Protein AF-A0A158I073-F1 (afdb_monomer)

Structure (mmCIF, N/CA/C/O backbone):
data_AF-A0A158I073-F1
#
_entry.id   AF-A0A158I073-F1
#
loop_
_atom_site.group_PDB
_atom_site.id
_atom_site.type_symbol
_atom_site.label_atom_id
_atom_site.label_alt_id
_atom_site.label_comp_id
_atom_site.label_asym_id
_atom_site.label_entity_id
_atom_site.label_seq_id
_atom_site.pdbx_PDB_ins_code
_atom_site.Cartn_x
_atom_site.Cartn_y
_atom_site.Cartn_z
_atom_site.occupancy
_atom_site.B_iso_or_equiv
_atom_site.auth_seq_id
_atom_site.auth_comp_id
_atom_site.auth_asym_id
_atom_site.auth_atom_id
_atom_site.pdbx_PDB_model_num
ATOM 1 N N . MET A 1 1 ? -0.981 -15.227 1.622 1.00 54.69 1 MET A N 1
ATOM 2 C CA . MET A 1 1 ? -1.781 -13.986 1.731 1.00 54.69 1 MET A CA 1
ATOM 3 C C . MET A 1 1 ? -3.095 -14.335 2.401 1.00 54.69 1 MET A C 1
ATOM 5 O O . MET A 1 1 ? -3.608 -15.409 2.122 1.00 54.69 1 MET A O 1
ATOM 9 N N . LEU A 1 2 ? -3.593 -13.500 3.317 1.00 58.12 2 LEU A N 1
ATOM 10 C CA . LEU A 1 2 ? -4.865 -13.758 3.997 1.00 58.12 2 LEU A CA 1
ATOM 11 C C . LEU A 1 2 ? -6.018 -13.364 3.061 1.00 58.12 2 LEU A C 1
ATOM 13 O O . LEU A 1 2 ? -6.097 -12.200 2.667 1.00 58.12 2 LEU A O 1
ATOM 17 N N . GLN A 1 3 ? -6.873 -14.320 2.695 1.00 56.41 3 GLN A N 1
ATOM 18 C CA . GLN A 1 3 ? -8.029 -14.080 1.825 1.00 56.41 3 GLN A CA 1
ATOM 19 C C . GLN A 1 3 ? -8.979 -13.068 2.490 1.00 56.41 3 GLN A C 1
ATOM 21 O O . GLN A 1 3 ? -9.320 -13.218 3.663 1.00 56.41 3 GLN A O 1
ATOM 26 N N . GLY A 1 4 ? -9.333 -11.989 1.782 1.00 64.56 4 GLY A N 1
ATOM 27 C CA . GLY A 1 4 ? -10.122 -10.880 2.336 1.00 64.56 4 GLY A CA 1
ATOM 28 C C . GLY A 1 4 ? -9.337 -9.882 3.201 1.00 64.56 4 GLY A C 1
ATOM 29 O O . GLY A 1 4 ? -9.928 -8.958 3.771 1.00 64.56 4 GLY A O 1
ATOM 30 N N . GLY A 1 5 ? -8.012 -10.031 3.296 1.00 71.00 5 GLY A N 1
ATOM 31 C CA . GLY A 1 5 ? -7.130 -9.083 3.970 1.00 71.00 5 GLY A CA 1
ATOM 32 C C . GLY A 1 5 ? -6.962 -7.760 3.205 1.00 71.00 5 GLY A C 1
ATOM 33 O O . GLY A 1 5 ? -7.282 -7.668 2.021 1.00 71.00 5 GLY A O 1
ATOM 34 N N . PRO A 1 6 ? -6.419 -6.716 3.851 1.00 76.00 6 PRO A N 1
ATOM 35 C CA . PRO A 1 6 ? -6.227 -5.404 3.229 1.00 76.00 6 PRO A CA 1
ATOM 36 C C . PRO A 1 6 ? -5.330 -5.438 1.978 1.00 76.00 6 PRO A C 1
ATOM 38 O O . PRO A 1 6 ? -5.609 -4.738 1.011 1.00 76.00 6 PRO A O 1
ATOM 41 N N . ALA A 1 7 ? -4.306 -6.299 1.960 1.00 75.62 7 ALA A N 1
ATOM 42 C CA . ALA A 1 7 ? -3.430 -6.491 0.801 1.00 75.62 7 ALA A CA 1
ATOM 43 C C . ALA A 1 7 ? -4.128 -7.213 -0.369 1.00 75.62 7 ALA A C 1
ATOM 45 O O . ALA A 1 7 ? -3.931 -6.847 -1.524 1.00 75.62 7 ALA A O 1
ATOM 46 N N . ASP A 1 8 ? -4.978 -8.198 -0.065 1.00 78.88 8 ASP A N 1
ATOM 47 C CA . ASP A 1 8 ? -5.775 -8.942 -1.050 1.00 78.88 8 ASP A CA 1
ATOM 48 C C . ASP A 1 8 ? -6.823 -8.025 -1.705 1.00 78.88 8 ASP A C 1
ATOM 50 O O . ASP A 1 8 ? -6.910 -7.939 -2.928 1.00 78.88 8 ASP A O 1
ATOM 54 N N . LYS A 1 9 ? -7.517 -7.216 -0.891 1.00 79.25 9 LYS A N 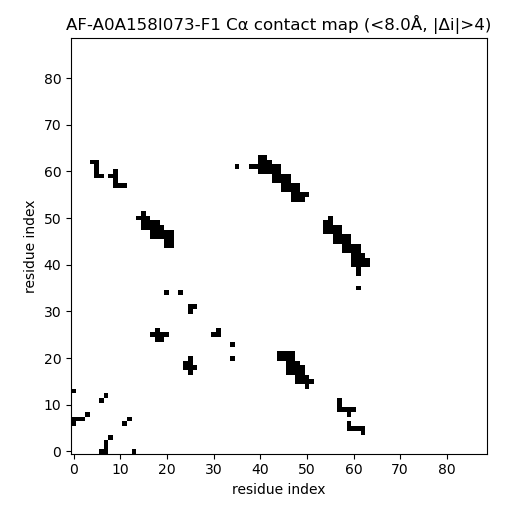1
ATOM 55 C CA . LYS A 1 9 ? -8.455 -6.180 -1.359 1.00 79.25 9 LYS A CA 1
ATOM 56 C C . LYS A 1 9 ? -7.793 -5.102 -2.215 1.00 79.25 9 LYS A C 1
ATOM 58 O O . LYS A 1 9 ? -8.441 -4.547 -3.095 1.00 79.25 9 LYS A O 1
ATOM 63 N N . ALA A 1 10 ? -6.520 -4.811 -1.964 1.00 81.06 10 ALA A N 1
ATOM 64 C CA . ALA A 1 10 ? -5.742 -3.863 -2.752 1.00 81.06 10 ALA A CA 1
ATOM 65 C C . ALA A 1 10 ? -5.123 -4.477 -4.021 1.00 81.06 10 ALA A C 1
ATOM 67 O O . ALA A 1 10 ? -4.438 -3.785 -4.771 1.00 81.06 10 ALA A O 1
ATOM 68 N N . GLY A 1 11 ? -5.336 -5.773 -4.274 1.00 82.38 11 GLY A N 1
ATOM 69 C CA . GLY A 1 11 ? -4.814 -6.453 -5.456 1.00 82.38 11 GLY A CA 1
ATOM 70 C C . GLY A 1 11 ? -3.306 -6.709 -5.420 1.00 82.38 11 GLY A C 1
ATOM 71 O O . GLY A 1 11 ? -2.706 -6.929 -6.481 1.00 82.38 11 GLY A O 1
ATOM 72 N N . ILE A 1 12 ? -2.693 -6.695 -4.231 1.00 85.62 12 ILE A N 1
ATOM 73 C CA . ILE A 1 12 ? -1.297 -7.096 -4.024 1.00 85.62 12 ILE A CA 1
ATOM 74 C C . ILE A 1 12 ? -1.212 -8.613 -4.182 1.00 85.62 12 ILE A C 1
ATOM 76 O O . ILE A 1 12 ? -2.042 -9.357 -3.660 1.00 85.62 12 ILE A O 1
ATOM 80 N N . LYS A 1 13 ? -0.208 -9.077 -4.922 1.00 85.12 13 LYS A N 1
ATOM 81 C CA . LYS A 1 13 ? -0.003 -10.483 -5.266 1.00 85.12 13 LYS A CA 1
ATOM 82 C C . LYS A 1 13 ? 1.373 -10.965 -4.809 1.00 85.12 13 LYS A C 1
ATOM 84 O O . LYS A 1 13 ? 2.292 -10.162 -4.649 1.00 85.12 13 LYS A O 1
ATOM 89 N N . PRO A 1 14 ? 1.538 -12.278 -4.571 1.00 83.44 14 PRO A N 1
ATOM 90 C CA . PRO A 1 14 ? 2.855 -12.838 -4.309 1.00 83.44 14 PRO A CA 1
ATOM 91 C C . PRO A 1 14 ? 3.793 -12.521 -5.481 1.00 83.44 14 PRO A C 1
ATOM 93 O O . PRO A 1 14 ? 3.406 -12.688 -6.638 1.00 83.44 14 PRO A O 1
ATOM 96 N N . GLY A 1 15 ? 5.007 -12.064 -5.173 1.00 85.44 15 GLY A N 1
ATOM 97 C CA . GLY A 1 15 ? 5.985 -11.619 -6.172 1.00 85.44 15 GLY A CA 1
ATOM 98 C C . GLY A 1 15 ? 5.975 -10.115 -6.461 1.00 85.44 15 GLY A C 1
ATOM 99 O O . GLY A 1 15 ? 6.775 -9.667 -7.278 1.00 85.44 15 GLY A O 1
ATOM 100 N N . ASP A 1 16 ? 5.114 -9.337 -5.800 1.00 89.81 16 ASP A N 1
ATOM 101 C CA . ASP A 1 16 ? 5.208 -7.876 -5.814 1.00 89.81 16 ASP A CA 1
ATOM 102 C C . ASP A 1 16 ? 6.335 -7.390 -4.905 1.00 89.81 16 ASP A C 1
ATOM 104 O O . ASP A 1 16 ? 6.462 -7.838 -3.763 1.00 89.81 16 ASP A O 1
ATOM 108 N N . ILE A 1 17 ? 7.112 -6.429 -5.399 1.00 89.31 17 ILE A N 1
ATOM 109 C CA . ILE A 1 17 ? 8.168 -5.766 -4.635 1.00 89.31 17 ILE A CA 1
ATOM 110 C C . ILE A 1 17 ? 7.645 -4.395 -4.220 1.00 89.31 17 ILE A C 1
ATOM 112 O O . ILE A 1 17 ? 7.438 -3.539 -5.074 1.00 89.31 17 ILE A O 1
ATOM 116 N N . LEU A 1 18 ? 7.400 -4.182 -2.926 1.00 89.31 18 LEU A N 1
ATOM 117 C CA . LEU A 1 18 ? 7.004 -2.867 -2.419 1.00 89.31 18 LEU A CA 1
ATOM 118 C C . LEU A 1 18 ? 8.225 -1.945 -2.393 1.00 89.31 18 LEU A C 1
ATOM 120 O O . LEU A 1 18 ? 9.250 -2.314 -1.830 1.00 89.31 18 LEU A O 1
ATOM 124 N N . MET A 1 19 ? 8.092 -0.755 -2.974 1.00 91.69 19 MET A N 1
ATOM 125 C CA . MET A 1 19 ? 9.158 0.250 -3.045 1.00 91.69 19 MET A CA 1
ATOM 126 C C . MET A 1 19 ? 8.868 1.425 -2.108 1.00 91.69 19 MET A C 1
ATOM 128 O O . MET A 1 19 ? 9.746 1.853 -1.360 1.00 91.69 19 MET A O 1
ATOM 132 N N . ASN A 1 20 ? 7.622 1.912 -2.081 1.00 92.50 20 ASN A N 1
ATOM 133 C CA . ASN A 1 20 ? 7.234 3.057 -1.252 1.00 92.50 20 ASN A CA 1
ATOM 134 C C . ASN A 1 20 ? 5.823 2.898 -0.684 1.00 92.50 20 ASN A C 1
ATOM 136 O O . ASN A 1 20 ? 4.951 2.277 -1.298 1.00 92.50 20 ASN A O 1
ATOM 140 N N . ILE A 1 21 ? 5.590 3.500 0.480 1.00 90.88 21 ILE A N 1
ATOM 141 C CA . ILE A 1 21 ? 4.263 3.655 1.082 1.00 90.88 21 ILE A CA 1
ATOM 142 C C . ILE A 1 21 ? 4.075 5.125 1.430 1.00 90.88 21 ILE A C 1
ATOM 144 O O . ILE A 1 21 ? 4.787 5.654 2.276 1.00 90.88 21 ILE A O 1
ATOM 148 N N . ASN A 1 22 ? 3.092 5.768 0.804 1.00 87.62 22 ASN A N 1
ATOM 149 C CA . ASN A 1 22 ? 2.953 7.220 0.765 1.00 87.62 22 ASN A CA 1
ATOM 150 C C . ASN A 1 22 ? 4.293 7.851 0.347 1.00 87.62 22 ASN A C 1
ATOM 152 O O . ASN A 1 22 ? 4.800 7.530 -0.726 1.00 87.62 22 ASN A O 1
ATOM 156 N N . ASP A 1 23 ? 4.878 8.676 1.212 1.00 86.44 23 ASP A N 1
ATOM 157 C CA . ASP A 1 23 ? 6.159 9.351 1.002 1.00 86.44 23 ASP A CA 1
ATOM 158 C C . ASP A 1 23 ? 7.345 8.617 1.666 1.00 86.44 23 ASP A C 1
ATOM 160 O O . ASP A 1 23 ? 8.493 9.047 1.553 1.00 86.44 23 ASP A O 1
ATOM 164 N N . ASP A 1 24 ? 7.100 7.489 2.348 1.00 89.00 24 ASP A N 1
ATOM 165 C CA . ASP A 1 24 ? 8.134 6.684 3.002 1.00 89.00 24 ASP A CA 1
ATOM 166 C C . ASP A 1 24 ? 8.710 5.630 2.045 1.00 89.00 24 ASP A C 1
ATOM 168 O O . ASP A 1 24 ? 8.006 4.740 1.554 1.00 89.00 24 ASP A O 1
ATOM 172 N N . ALA A 1 25 ? 10.027 5.683 1.827 1.00 90.62 25 ALA A N 1
ATOM 173 C CA . ALA A 1 25 ? 10.758 4.637 1.118 1.00 90.62 25 ALA A CA 1
ATOM 174 C C . ALA A 1 25 ? 10.852 3.363 1.969 1.00 90.62 25 ALA A C 1
ATOM 176 O O . ALA A 1 25 ? 11.255 3.390 3.137 1.00 90.62 25 ALA A O 1
ATOM 177 N N . ILE A 1 26 ? 10.492 2.234 1.365 1.00 91.44 26 ILE A N 1
ATOM 178 C CA . ILE A 1 26 ? 10.526 0.922 1.998 1.00 91.44 26 ILE A CA 1
ATOM 179 C C . ILE A 1 26 ? 11.736 0.165 1.464 1.00 91.44 26 ILE A C 1
ATOM 181 O O . ILE A 1 26 ? 11.699 -0.420 0.388 1.00 91.44 26 ILE A O 1
ATOM 185 N N . THR A 1 27 ? 12.819 0.179 2.236 1.00 89.31 27 THR A N 1
ATOM 186 C CA . THR A 1 27 ? 14.046 -0.559 1.903 1.00 89.31 27 THR A CA 1
ATOM 187 C C . THR A 1 27 ? 14.002 -2.002 2.396 1.00 89.31 27 THR A C 1
ATOM 189 O O . THR A 1 27 ? 14.584 -2.884 1.778 1.00 89.31 27 THR A O 1
ATOM 192 N N . ASP A 1 28 ? 13.281 -2.248 3.496 1.00 89.44 28 ASP A N 1
ATOM 193 C CA . ASP A 1 28 ? 13.288 -3.522 4.209 1.00 89.44 28 ASP A CA 1
ATOM 194 C C . ASP A 1 28 ? 11.936 -3.826 4.861 1.00 89.44 28 ASP A C 1
ATOM 196 O O . ASP A 1 28 ? 11.1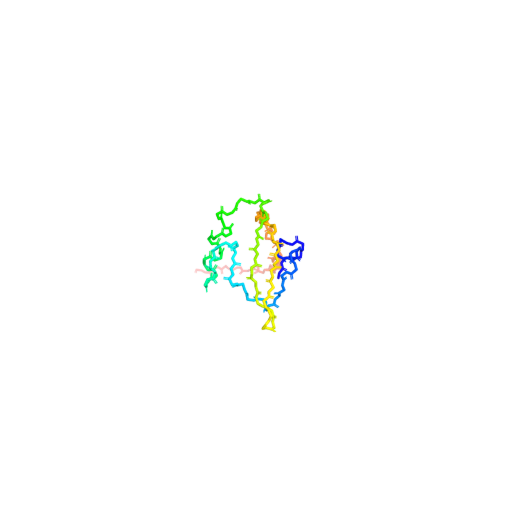63 -2.931 5.228 1.00 89.44 28 ASP A O 1
ATOM 200 N N . THR A 1 29 ? 11.697 -5.113 5.121 1.00 85.44 29 THR A N 1
ATOM 201 C CA . THR A 1 29 ? 10.493 -5.612 5.802 1.00 85.44 29 THR A CA 1
ATOM 202 C C . THR A 1 29 ? 10.286 -4.969 7.178 1.00 85.44 29 THR A C 1
ATOM 204 O O . THR A 1 29 ? 9.155 -4.692 7.572 1.00 85.44 29 THR A O 1
ATOM 207 N N . THR A 1 30 ? 11.357 -4.671 7.916 1.00 89.00 30 THR A N 1
ATOM 208 C CA . THR A 1 30 ? 11.258 -4.016 9.231 1.00 89.00 30 THR A CA 1
ATOM 209 C C . THR A 1 30 ? 10.718 -2.590 9.116 1.00 89.00 30 THR A C 1
ATOM 211 O O . THR A 1 30 ? 9.864 -2.185 9.906 1.00 89.00 30 THR A O 1
ATOM 214 N N . ARG A 1 31 ? 11.171 -1.822 8.113 1.00 89.50 31 ARG A N 1
ATOM 215 C CA . ARG A 1 31 ? 10.680 -0.457 7.872 1.00 89.50 31 ARG A CA 1
ATOM 216 C C . ARG A 1 31 ? 9.213 -0.482 7.463 1.00 89.50 31 ARG A C 1
ATOM 218 O O . ARG A 1 31 ? 8.428 0.273 8.028 1.00 89.50 31 ARG A O 1
ATOM 225 N N . LEU 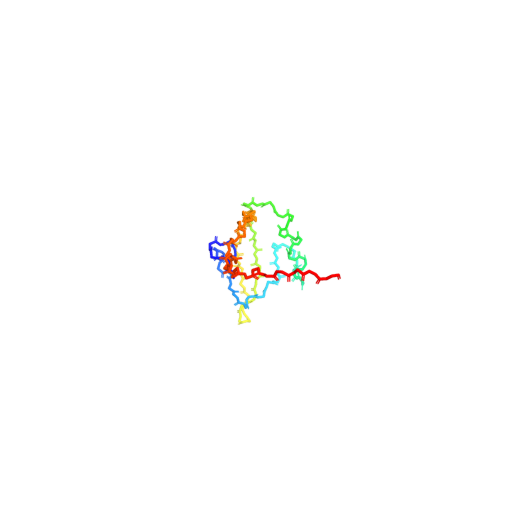A 1 32 ? 8.846 -1.403 6.572 1.00 86.38 32 LEU A N 1
ATOM 226 C CA . LEU A 1 32 ? 7.460 -1.655 6.180 1.00 86.38 32 LEU A CA 1
ATOM 227 C C . LEU A 1 32 ? 6.554 -1.858 7.399 1.00 86.38 32 LEU A C 1
ATOM 229 O O . LEU A 1 32 ? 5.550 -1.164 7.552 1.00 86.38 32 LEU A O 1
ATOM 233 N N . LEU A 1 33 ? 6.921 -2.786 8.286 1.00 85.81 33 LEU A N 1
ATOM 234 C CA . LEU A 1 33 ? 6.133 -3.092 9.478 1.00 85.81 33 LEU A CA 1
ATOM 235 C C . LEU A 1 33 ? 6.001 -1.880 10.408 1.00 85.81 33 LEU A C 1
ATOM 237 O O . LEU A 1 33 ? 4.914 -1.645 10.932 1.00 85.81 33 LEU A O 1
ATOM 241 N N . ASN A 1 34 ? 7.068 -1.095 10.575 1.00 89.31 34 ASN A N 1
ATOM 242 C CA . ASN A 1 34 ? 7.046 0.124 11.384 1.00 89.31 34 ASN A CA 1
ATOM 243 C C . ASN A 1 34 ? 6.129 1.202 10.797 1.00 89.31 34 ASN A C 1
ATOM 245 O O . ASN A 1 34 ? 5.313 1.758 11.528 1.00 89.31 34 ASN A O 1
ATOM 249 N N . VAL A 1 35 ? 6.226 1.475 9.493 1.00 88.31 35 VAL A N 1
ATOM 250 C CA . VAL A 1 35 ? 5.373 2.463 8.811 1.00 88.31 35 VAL A CA 1
ATOM 251 C C . VAL A 1 35 ? 3.906 2.051 8.926 1.00 88.31 35 VAL A C 1
ATOM 253 O O . VAL A 1 35 ? 3.071 2.829 9.381 1.00 88.31 35 VAL A O 1
ATOM 256 N N . VAL A 1 36 ? 3.592 0.789 8.619 1.00 85.19 36 VAL A N 1
ATOM 257 C CA . VAL A 1 36 ? 2.228 0.250 8.735 1.00 85.19 36 VAL A CA 1
ATOM 258 C C . VAL A 1 36 ? 1.709 0.311 10.175 1.00 85.19 36 VAL A C 1
ATOM 260 O O . VAL A 1 36 ? 0.538 0.618 10.377 1.00 85.19 36 VAL A O 1
ATOM 263 N N . ALA A 1 37 ? 2.557 0.060 11.177 1.00 85.00 37 ALA A N 1
ATOM 264 C CA . ALA A 1 37 ? 2.172 0.131 12.587 1.00 85.00 37 ALA A CA 1
ATOM 265 C C . ALA A 1 37 ? 1.877 1.561 13.074 1.00 85.00 37 ALA A C 1
ATOM 267 O O . ALA A 1 37 ? 1.097 1.732 14.009 1.00 85.00 37 ALA A O 1
ATOM 268 N N . GLN A 1 38 ? 2.479 2.578 12.453 1.00 87.38 38 GLN A N 1
ATOM 269 C CA . GLN A 1 38 ? 2.223 3.988 12.767 1.00 87.38 38 GLN A CA 1
ATOM 270 C C . GLN A 1 38 ? 0.949 4.523 12.097 1.00 87.38 38 GLN A C 1
ATOM 272 O O . GLN A 1 38 ? 0.364 5.504 12.560 1.00 87.38 38 GLN A O 1
ATOM 277 N N . ILE A 1 39 ? 0.486 3.877 11.025 1.00 85.88 39 ILE A N 1
ATOM 278 C C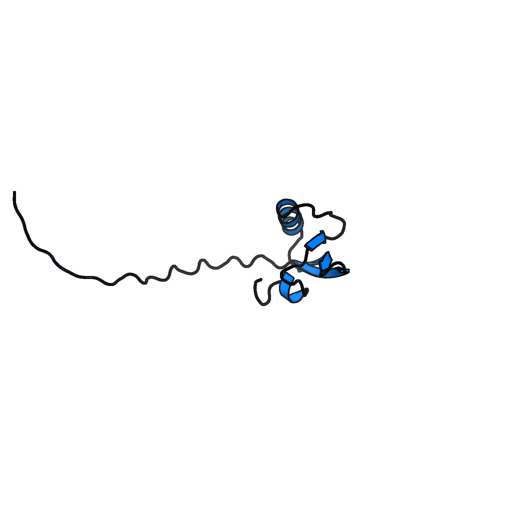A . ILE A 1 39 ? -0.726 4.272 10.310 1.00 85.88 39 ILE A CA 1
ATOM 279 C C . ILE A 1 39 ? -1.966 3.813 11.083 1.00 85.88 39 ILE A C 1
ATOM 281 O O . ILE A 1 39 ? -2.119 2.646 11.450 1.00 85.88 39 ILE A O 1
ATOM 285 N N . LYS A 1 40 ? -2.912 4.736 11.288 1.00 85.12 40 LYS A N 1
ATOM 286 C CA . LYS A 1 40 ? -4.194 4.407 11.918 1.00 85.12 40 LYS A CA 1
ATOM 287 C C . LYS A 1 40 ? -4.972 3.406 11.055 1.00 85.12 40 LYS A C 1
ATOM 289 O O . LYS A 1 40 ? -5.146 3.646 9.857 1.00 85.12 40 LYS A O 1
ATOM 294 N N . PRO A 1 41 ? -5.515 2.330 11.641 1.00 85.06 41 PRO A N 1
ATOM 295 C CA . PRO A 1 41 ? -6.347 1.401 10.895 1.00 85.06 41 PRO A CA 1
ATOM 296 C C . PRO A 1 41 ? -7.608 2.101 10.369 1.00 85.06 41 PRO A C 1
ATOM 298 O O . PRO A 1 41 ? -8.202 2.925 11.060 1.00 85.06 41 PRO A O 1
ATOM 301 N N . GLY A 1 42 ? -8.021 1.750 9.155 1.00 83.25 42 GLY A N 1
ATOM 302 C CA . GLY A 1 42 ? -9.063 2.432 8.387 1.00 83.25 42 GLY A CA 1
ATOM 303 C C . GLY A 1 42 ? -8.523 3.515 7.449 1.00 83.25 42 GLY A C 1
ATOM 304 O O . GLY A 1 42 ?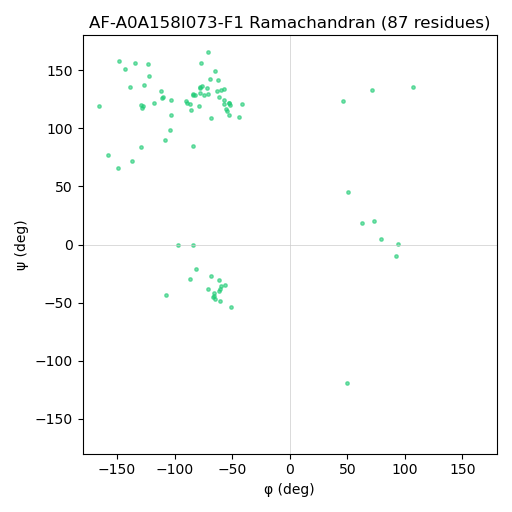 -9.265 3.996 6.599 1.00 83.25 42 GLY A O 1
ATOM 305 N N . THR A 1 43 ? -7.241 3.873 7.554 1.00 87.56 43 THR A N 1
ATOM 306 C CA . THR A 1 43 ? -6.597 4.833 6.647 1.00 87.56 43 THR A CA 1
ATOM 307 C C . THR A 1 43 ? -6.261 4.173 5.311 1.00 87.56 43 THR A C 1
ATOM 309 O O . THR A 1 43 ? -5.703 3.074 5.282 1.00 87.56 43 THR A O 1
ATOM 312 N N . SER A 1 44 ? -6.569 4.854 4.206 1.00 88.50 44 SER A N 1
ATOM 313 C CA . SER A 1 44 ? -6.081 4.488 2.873 1.00 88.50 44 SER A CA 1
ATOM 314 C C . SER A 1 44 ? -4.689 5.071 2.657 1.00 88.50 44 SER A C 1
ATOM 316 O O . SER A 1 44 ? -4.499 6.272 2.828 1.00 88.50 44 SER A O 1
ATOM 318 N N . VAL A 1 45 ? -3.741 4.237 2.241 1.00 89.94 45 VAL A N 1
ATOM 319 C CA . VAL A 1 45 ? -2.373 4.641 1.897 1.00 89.94 45 VAL A CA 1
ATOM 320 C C . VAL A 1 45 ? -2.050 4.254 0.464 1.00 89.94 45 VAL A C 1
ATOM 322 O O . VAL A 1 45 ? -2.528 3.226 -0.021 1.00 89.94 45 VAL A O 1
ATOM 325 N N . LYS A 1 46 ? -1.259 5.078 -0.222 1.00 91.62 46 LYS A N 1
ATOM 326 C CA . LYS A 1 46 ? -0.769 4.752 -1.562 1.00 91.62 46 LYS A CA 1
ATOM 327 C C . LYS A 1 46 ? 0.469 3.875 -1.420 1.00 91.62 46 LYS A C 1
ATOM 329 O O . LYS A 1 46 ? 1.379 4.211 -0.675 1.00 91.62 46 LYS A O 1
ATOM 334 N N . VAL A 1 47 ? 0.508 2.753 -2.118 1.00 91.81 47 VAL A N 1
ATOM 335 C CA . VAL A 1 47 ? 1.651 1.842 -2.135 1.00 91.81 47 VAL A CA 1
ATOM 336 C C . VAL A 1 47 ? 2.180 1.773 -3.552 1.00 91.81 47 VAL A C 1
ATOM 338 O O . VAL A 1 47 ? 1.454 1.393 -4.469 1.00 91.81 47 VAL A O 1
ATOM 341 N N . HIS A 1 48 ? 3.447 2.128 -3.710 1.00 92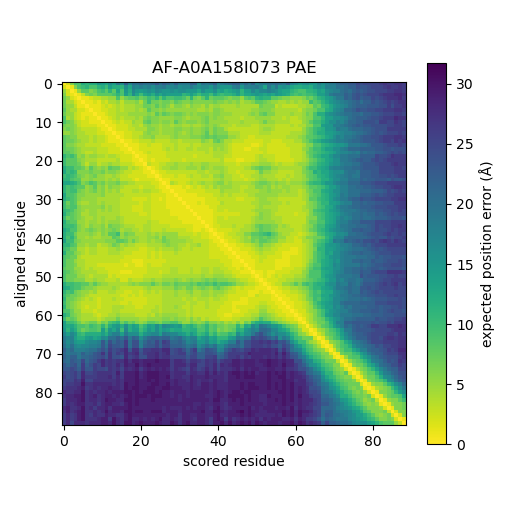.69 48 HIS A N 1
ATOM 342 C CA . HIS A 1 48 ? 4.184 1.948 -4.948 1.00 92.69 48 HIS A CA 1
ATOM 343 C C . HIS A 1 48 ? 4.855 0.581 -4.909 1.00 92.69 48 HIS A C 1
ATOM 345 O O . HIS A 1 48 ? 5.605 0.265 -3.977 1.00 92.69 48 HIS A O 1
ATOM 351 N N . LEU A 1 49 ? 4.568 -0.243 -5.909 1.00 92.56 49 LEU A N 1
ATOM 352 C CA . LEU A 1 49 ? 5.127 -1.578 -6.039 1.00 92.56 49 LEU A CA 1
ATOM 353 C C . LEU A 1 49 ? 5.598 -1.847 -7.460 1.00 92.56 49 LEU A C 1
ATOM 355 O O . LEU A 1 49 ? 5.093 -1.277 -8.422 1.00 92.56 49 LEU A O 1
ATOM 359 N N . MET A 1 50 ? 6.529 -2.780 -7.596 1.00 93.06 50 MET A N 1
ATOM 360 C CA . MET A 1 50 ? 6.985 -3.288 -8.875 1.00 93.06 50 MET A CA 1
ATOM 361 C C . MET A 1 50 ? 6.519 -4.730 -9.066 1.00 93.06 50 MET A C 1
ATOM 363 O O . MET A 1 50 ? 6.776 -5.607 -8.240 1.00 93.06 50 MET A O 1
ATOM 367 N N . ARG A 1 51 ? 5.852 -4.986 -10.193 1.00 93.94 51 ARG A N 1
ATOM 368 C CA . ARG A 1 51 ? 5.376 -6.309 -10.610 1.00 93.94 51 ARG A CA 1
ATOM 369 C C . ARG A 1 51 ? 5.862 -6.596 -12.020 1.00 93.94 51 ARG A C 1
ATOM 371 O O . ARG A 1 51 ? 5.491 -5.891 -12.954 1.00 93.94 51 ARG A O 1
ATOM 378 N N . LYS A 1 52 ? 6.649 -7.662 -12.199 1.00 90.62 52 LYS A N 1
ATOM 379 C CA . LYS A 1 52 ? 7.207 -8.049 -13.514 1.00 90.62 52 LYS A CA 1
ATOM 380 C C . LYS A 1 52 ? 7.905 -6.868 -14.220 1.00 90.62 52 LYS A C 1
ATOM 382 O O . LYS A 1 52 ? 7.640 -6.608 -15.392 1.00 90.62 52 LYS A O 1
ATOM 387 N N . SER A 1 53 ? 8.725 -6.123 -13.475 1.00 90.62 53 SER A N 1
ATOM 388 C CA . SER A 1 53 ? 9.437 -4.924 -13.954 1.00 90.62 53 SER A CA 1
ATOM 389 C C . SER A 1 53 ? 8.540 -3.756 -14.390 1.00 90.62 53 SER A C 1
ATOM 391 O O . SER A 1 53 ? 8.992 -2.874 -15.111 1.00 90.62 53 SER A O 1
ATOM 393 N N . LYS A 1 54 ? 7.271 -3.735 -13.965 1.00 91.88 54 LYS A N 1
ATOM 394 C CA . LYS A 1 54 ? 6.371 -2.588 -14.122 1.00 91.88 54 LYS A CA 1
ATOM 395 C C . LYS A 1 54 ? 6.057 -1.982 -12.769 1.00 91.88 54 LYS A C 1
ATOM 397 O O . LYS A 1 54 ? 5.677 -2.711 -11.855 1.00 91.88 54 LYS A O 1
ATOM 402 N N . GLU A 1 55 ? 6.177 -0.670 -12.676 1.00 92.88 55 GLU A N 1
ATOM 403 C CA . GLU A 1 55 ? 5.764 0.094 -11.505 1.00 92.88 55 GLU A CA 1
ATOM 404 C C . GLU A 1 55 ? 4.244 0.272 -11.514 1.00 92.88 55 GLU A C 1
ATOM 406 O O . GLU A 1 55 ? 3.624 0.508 -12.555 1.00 92.88 55 GLU A O 1
ATOM 411 N N . LEU A 1 56 ? 3.637 0.075 -10.352 1.00 92.62 56 LEU A N 1
ATOM 412 C 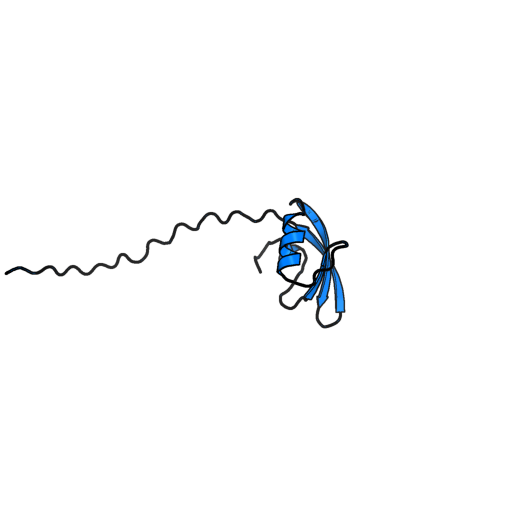CA . LEU A 1 56 ? 2.205 0.122 -10.124 1.00 92.62 56 LEU A CA 1
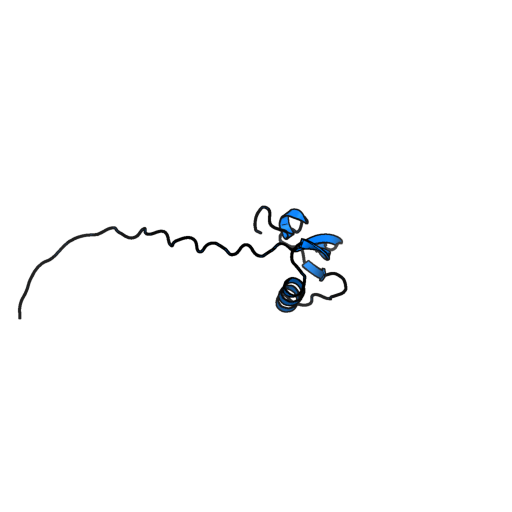ATOM 413 C C . LEU A 1 56 ? 1.944 0.845 -8.811 1.00 92.62 56 LEU A C 1
ATOM 415 O O . LEU A 1 56 ? 2.547 0.532 -7.784 1.00 92.62 56 LEU A O 1
ATOM 419 N N . ASP A 1 57 ? 0.961 1.730 -8.845 1.00 92.19 57 ASP A N 1
ATOM 420 C CA . ASP A 1 57 ? 0.452 2.398 -7.659 1.00 92.19 57 ASP A CA 1
ATOM 421 C C . ASP A 1 57 ? -0.867 1.744 -7.265 1.00 92.19 57 ASP A C 1
ATOM 423 O O . ASP A 1 57 ? -1.806 1.683 -8.064 1.00 92.19 57 ASP A O 1
ATOM 427 N N . VAL A 1 58 ? -0.959 1.271 -6.026 1.00 90.75 58 VAL A N 1
ATOM 428 C CA . VAL A 1 58 ? -2.187 0.691 -5.478 1.00 90.75 58 VAL A CA 1
ATOM 429 C C . VAL A 1 58 ? -2.563 1.380 -4.176 1.00 90.75 58 VAL A C 1
ATOM 431 O O . VAL A 1 58 ? -1.720 1.625 -3.318 1.00 90.75 58 VAL A O 1
ATOM 434 N N . ASN A 1 59 ? -3.846 1.683 -4.002 1.00 90.38 59 ASN A N 1
ATOM 435 C CA . ASN A 1 59 ? -4.347 2.184 -2.729 1.00 90.38 59 ASN A CA 1
ATOM 436 C C . ASN A 1 59 ? -4.712 1.008 -1.823 1.00 90.38 59 ASN A C 1
ATOM 438 O O . ASN A 1 59 ? -5.574 0.193 -2.153 1.00 90.38 59 ASN A O 1
ATOM 442 N N . VAL A 1 60 ? -4.069 0.942 -0.660 1.00 88.38 60 VAL A N 1
ATOM 443 C CA . VAL A 1 60 ? -4.287 -0.090 0.352 1.00 88.38 60 VAL A CA 1
ATOM 444 C C . VAL A 1 60 ? -4.955 0.543 1.561 1.00 88.38 60 VAL A C 1
ATOM 446 O O . VAL A 1 60 ? -4.442 1.496 2.139 1.00 88.38 60 VAL A O 1
ATOM 449 N N . VAL A 1 61 ? -6.082 -0.011 1.997 1.00 86.88 61 VAL A N 1
ATOM 450 C CA . VAL A 1 61 ? -6.692 0.385 3.272 1.00 86.88 61 VAL A CA 1
ATOM 451 C C . VAL A 1 61 ? -6.043 -0.426 4.383 1.00 86.88 61 VAL A C 1
ATOM 453 O O . VAL A 1 61 ? -6.194 -1.644 4.412 1.00 86.88 61 VAL A O 1
ATOM 456 N N . ILE A 1 62 ? -5.335 0.218 5.310 1.00 85.00 62 ILE A N 1
ATOM 457 C CA . ILE A 1 62 ? -4.702 -0.478 6.435 1.00 85.00 62 ILE A CA 1
ATOM 458 C C . ILE A 1 62 ? -5.796 -1.000 7.367 1.00 85.00 62 ILE A C 1
ATOM 460 O O . ILE A 1 62 ? -6.486 -0.239 8.038 1.00 85.00 62 ILE A O 1
ATOM 464 N N . GLY A 1 63 ? -5.991 -2.317 7.397 1.00 75.69 63 GLY A N 1
ATOM 465 C CA . GLY A 1 63 ? -6.935 -2.962 8.308 1.00 75.69 63 GLY A CA 1
ATOM 466 C C . GLY A 1 63 ? -6.377 -3.064 9.727 1.00 75.69 63 GLY A C 1
ATOM 467 O O . GLY A 1 63 ? -5.164 -3.118 9.927 1.00 75.69 63 GLY A O 1
ATOM 468 N N . LYS A 1 64 ? -7.257 -3.160 10.733 1.00 66.62 64 LYS A N 1
ATOM 469 C CA . LYS A 1 64 ? -6.830 -3.642 12.055 1.00 66.62 64 LYS A CA 1
ATOM 470 C C . LYS A 1 64 ? -6.285 -5.053 11.873 1.00 66.62 64 LYS A C 1
ATOM 472 O O . LYS A 1 64 ? -6.942 -5.868 11.226 1.00 66.62 64 LYS A O 1
ATOM 477 N N . ARG A 1 65 ? -5.118 -5.351 12.453 1.00 61.56 65 ARG A N 1
ATOM 478 C CA . ARG A 1 65 ? -4.687 -6.742 12.624 1.00 61.56 65 ARG A CA 1
ATOM 479 C C . ARG A 1 65 ? -5.829 -7.435 13.373 1.00 61.56 65 ARG A C 1
ATOM 481 O O . ARG A 1 65 ? -6.101 -7.011 14.500 1.00 61.56 65 ARG A O 1
ATOM 488 N N . PRO A 1 66 ? -6.536 -8.418 12.784 1.00 55.56 66 PRO A N 1
ATOM 489 C CA . PRO A 1 66 ? -7.444 -9.212 13.587 1.00 55.56 66 PRO A CA 1
ATOM 490 C C . PRO A 1 66 ? -6.577 -9.803 14.696 1.00 55.56 66 PRO A C 1
ATOM 492 O O . PRO A 1 66 ? -5.560 -10.438 14.404 1.00 55.56 66 PRO A O 1
ATOM 495 N N . MET A 1 67 ? -6.903 -9.521 15.964 1.00 44.84 67 MET A N 1
ATOM 496 C CA . MET A 1 67 ? -6.419 -10.376 17.042 1.00 44.84 67 MET A CA 1
ATOM 497 C C . MET A 1 67 ? -6.855 -11.756 16.599 1.00 44.84 67 MET A C 1
ATOM 499 O O . MET A 1 67 ? -8.055 -11.990 16.466 1.00 44.84 67 MET A O 1
ATOM 503 N N . GLN A 1 68 ? -5.903 -12.615 16.240 1.00 50.69 68 GLN A N 1
ATOM 504 C CA . GLN A 1 68 ? -6.248 -14.006 16.066 1.00 50.69 68 GLN A CA 1
ATOM 505 C C . GLN A 1 68 ? -6.874 -14.386 17.409 1.00 50.69 68 GLN A C 1
ATOM 507 O O . GLN A 1 68 ? -6.188 -14.237 18.430 1.00 50.69 68 GLN A O 1
ATOM 512 N N . PRO A 1 69 ? -8.165 -14.768 17.476 1.00 45.16 69 PRO A N 1
ATOM 513 C CA . PRO A 1 69 ? -8.570 -15.555 18.618 1.00 45.16 69 PRO A CA 1
ATOM 514 C C . PRO A 1 69 ? -7.561 -16.695 18.614 1.00 45.16 69 PRO A C 1
ATOM 516 O O . PRO A 1 69 ? -7.357 -17.316 17.569 1.00 45.16 69 PRO A O 1
ATOM 519 N N . LYS A 1 70 ? -6.814 -16.853 19.712 1.00 45.59 70 LYS A N 1
ATOM 520 C CA . LYS A 1 70 ? -6.018 -18.057 19.925 1.00 45.59 70 LYS A CA 1
ATOM 521 C C . LYS A 1 70 ? -6.953 -19.189 19.537 1.00 45.59 70 LYS A C 1
ATOM 523 O O . LYS A 1 70 ? -7.978 -19.349 20.199 1.00 45.59 70 LYS A O 1
ATOM 528 N N . SER A 1 71 ? -6.683 -19.865 18.423 1.00 45.94 71 SER A N 1
ATOM 529 C CA . SER A 1 71 ? -7.370 -21.110 18.140 1.00 45.94 71 SER A CA 1
ATOM 530 C C . SER A 1 71 ? -7.177 -21.919 19.419 1.00 45.94 71 SER A C 1
ATOM 532 O O . SER A 1 71 ? -6.020 -22.049 19.840 1.00 45.94 71 SER A O 1
ATOM 534 N N . PRO A 1 72 ? -8.240 -22.338 20.130 1.00 49.88 72 PRO A N 1
ATOM 535 C CA . PRO A 1 72 ? -8.048 -23.320 21.176 1.00 49.88 72 PRO A CA 1
ATOM 536 C C . PRO A 1 72 ? -7.300 -24.462 20.498 1.00 49.88 72 PRO A C 1
ATOM 538 O O . PRO A 1 72 ? -7.713 -24.924 19.434 1.00 49.88 72 PRO A O 1
ATOM 541 N N . GLN A 1 73 ? -6.123 -24.775 21.035 1.00 49.97 73 GLN A N 1
ATOM 542 C CA . GLN A 1 73 ? -5.362 -25.958 20.669 1.00 49.97 73 GLN A CA 1
ATOM 543 C C . GLN A 1 73 ? -6.368 -27.095 20.535 1.00 49.97 73 GLN A C 1
ATOM 545 O O . GLN A 1 73 ? -7.123 -27.337 21.479 1.00 49.97 73 GLN A O 1
ATOM 550 N N . SER A 1 74 ? -6.449 -27.710 19.359 1.00 48.91 74 SER A N 1
ATOM 551 C CA . SER A 1 74 ? -7.260 -28.906 19.212 1.00 48.91 74 SER A CA 1
ATOM 552 C C . SER A 1 74 ? -6.743 -29.933 20.235 1.00 48.91 74 SER A C 1
ATOM 554 O O . SER A 1 74 ? -5.529 -30.160 20.284 1.00 48.91 74 SER A O 1
ATOM 556 N N . PRO A 1 75 ? -7.592 -30.463 21.132 1.00 57.88 75 PRO A N 1
ATOM 557 C CA . PRO A 1 75 ? -7.214 -31.550 22.010 1.00 57.88 75 PRO A CA 1
ATOM 558 C C . PRO A 1 75 ? -7.421 -32.841 21.220 1.00 57.88 75 PRO A C 1
ATOM 560 O O . PRO A 1 75 ? -8.479 -33.458 21.284 1.00 57.88 75 PRO A O 1
ATOM 563 N N . ASP A 1 76 ? -6.426 -33.220 20.431 1.00 57.12 76 ASP A N 1
ATOM 564 C CA . ASP A 1 76 ? -6.379 -34.528 19.786 1.00 57.12 76 ASP A CA 1
ATOM 565 C C . ASP A 1 76 ? -4.971 -35.106 19.898 1.00 57.12 76 ASP A C 1
ATOM 567 O O . ASP A 1 76 ? -4.218 -35.176 18.939 1.00 57.12 76 ASP A O 1
ATOM 571 N N . ASP A 1 77 ? -4.632 -35.516 21.119 1.00 54.47 77 ASP A N 1
ATOM 572 C CA . ASP A 1 77 ? -3.892 -36.762 21.329 1.00 54.47 77 ASP A CA 1
ATOM 573 C C . ASP A 1 77 ? -4.311 -37.347 22.689 1.00 54.47 77 ASP A C 1
ATOM 575 O O . ASP A 1 77 ? -3.575 -37.353 23.671 1.00 54.47 77 ASP A O 1
ATOM 579 N N . GLU A 1 78 ? -5.580 -37.757 22.775 1.00 55.75 78 GLU A N 1
ATOM 580 C CA . GLU A 1 78 ? -6.014 -38.759 23.749 1.00 55.75 78 GLU A CA 1
ATOM 581 C C . GLU A 1 78 ? -6.313 -40.040 22.964 1.00 55.75 78 GLU A C 1
ATOM 583 O O . GLU A 1 78 ? -7.411 -40.262 22.455 1.00 55.75 78 GLU A O 1
ATOM 588 N N . GLY A 1 79 ? -5.273 -40.856 22.816 1.00 48.31 79 GLY A N 1
ATOM 589 C CA . GLY A 1 79 ? -5.339 -42.249 22.402 1.00 48.31 79 GLY A CA 1
ATOM 590 C C . GLY A 1 79 ? -4.544 -43.068 23.407 1.00 48.31 79 GLY A C 1
ATOM 591 O O . GLY A 1 79 ? -3.355 -43.301 23.221 1.00 48.31 79 GLY A O 1
ATOM 592 N N . GLY A 1 80 ? -5.190 -43.428 24.516 1.00 53.94 80 GLY A N 1
ATOM 593 C CA . GLY A 1 80 ? -4.603 -44.280 25.540 1.00 53.94 80 GLY A CA 1
ATOM 594 C C . GLY A 1 80 ? -4.317 -45.694 25.038 1.00 53.94 80 GLY A C 1
ATOM 595 O O . GLY A 1 80 ? -5.071 -46.246 24.242 1.00 53.94 80 GLY A O 1
ATOM 596 N N . ASP A 1 81 ? -3.276 -46.299 25.599 1.00 54.16 81 ASP A N 1
ATOM 597 C CA . ASP A 1 81 ? -3.244 -47.735 25.846 1.00 54.16 81 ASP A CA 1
ATOM 598 C C . ASP A 1 81 ? -2.844 -47.946 27.308 1.00 54.16 81 ASP A C 1
ATOM 600 O O . ASP A 1 81 ? -1.830 -47.443 27.797 1.00 54.16 81 ASP A O 1
ATOM 604 N N . GLN A 1 82 ? -3.748 -48.600 28.025 1.00 60.09 82 GLN A N 1
ATOM 605 C CA . GLN A 1 82 ? -3.606 -48.994 29.412 1.00 60.09 82 GLN A CA 1
ATOM 606 C C . GLN A 1 82 ? -2.800 -50.289 29.457 1.00 60.09 82 GLN A C 1
ATOM 608 O O . GLN A 1 82 ? -3.189 -51.280 28.850 1.00 60.09 82 GLN A O 1
ATOM 613 N N . GLY A 1 83 ? -1.748 -50.314 30.264 1.00 49.78 83 GLY A N 1
ATOM 614 C CA . GLY A 1 83 ? -1.046 -51.544 30.604 1.00 49.78 83 GLY A CA 1
ATOM 615 C C . GLY A 1 83 ? -0.286 -51.361 31.903 1.00 49.78 83 GLY A C 1
ATOM 616 O O . GLY A 1 83 ? 0.914 -51.113 31.889 1.00 49.78 83 GLY A O 1
ATOM 617 N N . GLY A 1 84 ? -1.003 -51.399 33.026 1.00 57.19 84 GLY A N 1
ATOM 618 C CA . GLY A 1 84 ? -0.364 -51.562 34.325 1.00 57.19 84 GLY A CA 1
ATOM 619 C C . GLY A 1 84 ? 0.212 -52.966 34.456 1.00 57.19 84 GLY A C 1
ATOM 620 O O . GLY A 1 84 ? -0.433 -53.909 34.015 1.00 57.19 84 GLY A O 1
ATOM 621 N N . ASP A 1 85 ? 1.374 -53.092 35.093 1.00 55.34 85 ASP A N 1
ATOM 622 C CA . ASP A 1 85 ? 1.691 -54.239 35.943 1.00 55.34 85 ASP A CA 1
ATOM 623 C C . ASP A 1 85 ? 2.926 -53.943 36.813 1.00 55.34 85 ASP A C 1
ATOM 625 O O . ASP A 1 85 ? 3.980 -53.615 36.282 1.00 55.34 85 ASP A O 1
ATOM 629 N N . GLN A 1 86 ? 2.704 -53.994 38.135 1.00 55.97 86 GLN A N 1
ATOM 630 C CA . GLN A 1 86 ? 3.540 -54.551 39.223 1.00 55.97 86 GLN A CA 1
ATOM 631 C C . GLN A 1 86 ? 5.050 -54.210 39.239 1.00 55.97 86 GLN A C 1
ATOM 633 O O . GLN A 1 86 ? 5.771 -54.431 38.281 1.00 55.97 86 GLN A O 1
ATOM 638 N N . GLY A 1 87 ? 5.614 -53.636 40.304 1.00 58.12 87 GLY A N 1
ATOM 639 C CA . GLY A 1 87 ? 5.677 -54.221 41.648 1.00 58.12 87 GLY A CA 1
ATOM 640 C C . GLY A 1 87 ? 7.122 -54.679 41.923 1.00 58.12 87 GLY A C 1
ATOM 641 O O . GLY A 1 87 ? 7.720 -55.287 41.042 1.00 58.12 87 GLY A O 1
ATOM 642 N N . ASP A 1 88 ? 7.629 -54.367 43.125 1.00 56.56 88 ASP A N 1
ATOM 643 C CA . ASP A 1 88 ? 8.849 -54.907 43.769 1.00 56.56 88 ASP A CA 1
ATOM 644 C C . ASP A 1 88 ? 10.201 -54.454 43.146 1.00 56.56 88 ASP A C 1
ATOM 646 O O . ASP A 1 88 ? 10.367 -54.418 41.933 1.00 56.56 88 ASP A O 1
ATOM 650 N N . GLU A 1 89 ? 11.240 -54.016 43.868 1.00 56.81 89 GLU A N 1
ATOM 651 C CA . GLU A 1 89 ? 11.684 -54.186 45.262 1.00 56.81 89 GLU A CA 1
ATOM 652 C C . GLU A 1 89 ? 12.698 -53.074 45.624 1.00 56.81 89 GLU A C 1
ATOM 654 O O . GLU A 1 89 ? 13.372 -52.559 44.695 1.00 56.81 89 GLU A O 1
#

Sequence (89 aa):
MLQGGPADKAGIKPGDILMNINDDAITDTTRLLNVVAQIKPGTSVKVHLMRKSKELDVNVVIGKRPMQPKSPQSPDDEGGDQGGDQGDE

pLDDT: mean 76.2, std 16.39, range [44.84, 93.94]

Mean predicted aligned error: 12.54 Å

InterPro domains:
  IPR001478 PDZ domain [PF13180] (4-60)
  IPR001478 PDZ domain [PS50106] (1-53)
  IPR036034 PDZ superfamily [G3DSA:2.30.42.10] (1-82)
  IPR036034 PDZ superfamily [SSF50156] (3-66)

Foldseek 3Di:
DDVVAQCVVQVNDPQKAWQDKAPRGDPDPVVVVVVLVPDDQQDWIWIWIADPNDIDITITGNHDPPPPPPPPPPPPDPDDDDDDDDDDD

Organism: Caballeronia sordidicola (NCBI:txid196367)

Secondary structure (DSSP, 8-state):
--TTSHHHHTT--TT-EEEEETTEE--SHHHHHHHHHHSPTT-EEEEEEEETTEEEEEEEE----------------------------

Nearest PDB structures (foldseek):
  4yo1-assembly1_A  TM=9.586E-01  e=5.755E-05  Legionella pneumophila
  6ew9-assembly1_A  TM=9.641E-01  e=1.355E-04  Escherichia coli K-12
  3gdu-assembly1_C  TM=9.605E-01  e=1.628E-04  Escherichia coli K-12
  3pv2-assembly1_C  TM=9.229E-01  e=2.499E-04  Legionella fallonii
  6jjo-assembly1_E  TM=8.974E-01  e=2.657E-04  Escherichia coli K-12

Radius of gyration: 23.26 Å; Cα contacts (8 Å, |Δi|>4): 101; chains: 1; bounding box: 24×64×59 Å

Solvent-accessible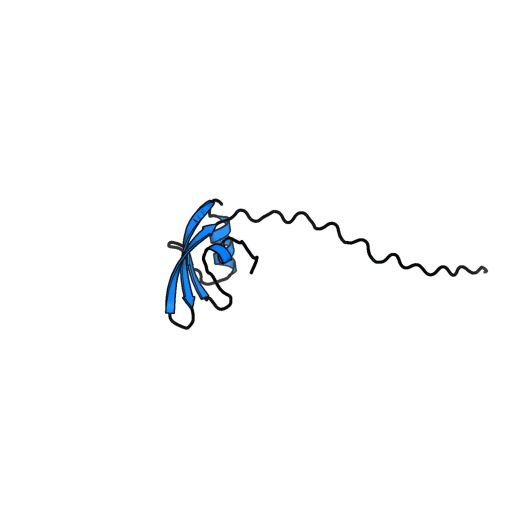 surface area (backbone atoms only — not comparable to full-atom values): 5804 Å² total; per-residue (Å²): 132,59,89,86,32,40,54,49,73,37,70,59,54,96,81,56,44,69,46,28,48,66,92,45,77,34,88,45,72,68,53,44,54,52,54,58,69,71,50,62,62,75,41,74,40,47,32,36,28,35,47,95,92,38,81,45,80,35,65,32,44,40,58,69,78,74,76,71,70,76,72,74,75,80,92,78,86,86,77,85,81,91,77,88,78,84,81,90,134